Protein AF-A0AAV2R5Y4-F1 (afdb_monomer)

Mean predicted aligned error: 10.1 Å

Organism: Meganyctiphanes norvegica (NCBI:txid48144)

pLDDT: mean 81.61, std 8.8, range [59.5, 92.69]

Secondary structure (DSSP, 8-state):
-HHHHHHHSTTEEEETTEEEE-TTEEEETTTEEEEP--TTSEESSHHHHHHHSTTEEEEEEETTTEEEEEE-TTS-EETTEE---S--TT---S-HHHHHHHSTT----

Radius of gyration: 18.8 Å; Cα contacts (8 Å, |Δi|>4): 218; chains: 1; bounding box: 37×26×56 Å

Solvent-accessible surface area (backbone atoms only — not comparable to full-atom values): 6108 Å² total; per-residue (Å²): 110,42,66,65,30,30,74,70,21,54,64,26,30,58,55,97,88,37,74,38,46,34,96,68,29,35,75,44,78,98,62,40,41,41,61,44,21,48,63,74,32,72,25,68,45,45,58,20,13,39,66,58,19,58,71,30,34,40,50,57,81,38,83,89,64,37,20,31,16,39,47,46,93,86,33,44,76,50,93,72,43,43,39,73,60,90,44,53,97,90,52,93,68,92,46,34,71,59,32,30,70,62,36,83,86,38,69,60,129

Structure (mmCIF, N/CA/C/O backbone):
data_AF-A0AAV2R5Y4-F1
#
_entry.id   AF-A0AAV2R5Y4-F1
#
loop_
_atom_site.group_PDB
_atom_site.id
_atom_site.type_symbol
_atom_site.label_atom_id
_atom_site.label_alt_id
_atom_site.label_comp_id
_atom_site.label_asym_id
_atom_site.label_entity_id
_atom_site.label_seq_id
_atom_site.pdbx_PDB_ins_code
_atom_site.Cartn_x
_atom_site.Cartn_y
_atom_site.Cartn_z
_atom_site.occupancy
_atom_site.B_iso_or_equiv
_atom_site.auth_seq_id
_atom_site.auth_comp_id
_atom_site.auth_asym_id
_atom_site.auth_atom_id
_atom_site.pdbx_PDB_model_num
ATOM 1 N N . PHE A 1 1 ? 22.558 -3.027 -19.471 1.00 63.28 1 PHE A N 1
ATOM 2 C CA . PHE A 1 1 ? 21.547 -4.058 -19.142 1.00 63.28 1 PHE A CA 1
ATOM 3 C C . PHE A 1 1 ? 20.229 -3.468 -18.635 1.00 63.28 1 PHE A C 1
ATOM 5 O O . PHE A 1 1 ? 19.218 -3.711 -19.276 1.00 63.28 1 PHE A O 1
ATOM 12 N N . ASN A 1 2 ? 20.206 -2.631 -17.585 1.00 71.44 2 ASN A N 1
ATOM 13 C CA . ASN A 1 2 ? 18.954 -2.020 -17.084 1.00 71.44 2 ASN A CA 1
ATOM 14 C C . ASN A 1 2 ? 18.182 -1.182 -18.124 1.00 71.44 2 ASN A C 1
ATOM 16 O O . ASN A 1 2 ? 16.959 -1.263 -18.178 1.00 71.44 2 ASN A O 1
ATOM 20 N N . ALA A 1 3 ? 18.885 -0.446 -18.993 1.00 74.88 3 ALA A N 1
ATOM 21 C CA . ALA A 1 3 ? 18.261 0.362 -20.046 1.00 74.88 3 ALA A CA 1
ATOM 22 C C . ALA A 1 3 ? 17.406 -0.461 -21.034 1.00 74.88 3 ALA A C 1
ATOM 24 O O . ALA A 1 3 ? 16.366 0.013 -21.471 1.00 74.88 3 ALA A O 1
ATOM 25 N N . GLN A 1 4 ? 17.790 -1.708 -21.339 1.00 78.38 4 GLN A N 1
ATOM 26 C CA . GLN A 1 4 ? 17.033 -2.573 -22.259 1.00 78.38 4 GLN A CA 1
ATOM 27 C C . GLN A 1 4 ? 15.691 -3.015 -21.659 1.00 78.38 4 GLN A C 1
ATOM 29 O O . GLN A 1 4 ? 14.683 -3.054 -22.359 1.00 78.38 4 GLN A O 1
ATOM 34 N N . CYS A 1 5 ? 15.660 -3.300 -20.353 1.00 79.94 5 CYS A N 1
ATOM 35 C CA . CYS A 1 5 ? 14.416 -3.610 -19.651 1.00 79.94 5 CYS A CA 1
ATOM 36 C C . CYS A 1 5 ? 13.495 -2.383 -19.620 1.00 79.94 5 CYS A C 1
ATOM 38 O O . CYS A 1 5 ? 12.320 -2.480 -19.978 1.00 79.94 5 CYS A O 1
ATOM 40 N N . ASN A 1 6 ? 14.052 -1.217 -19.274 1.00 81.69 6 ASN A N 1
ATOM 41 C CA . ASN A 1 6 ? 13.287 0.019 -19.137 1.00 81.69 6 ASN A CA 1
ATOM 42 C C . ASN A 1 6 ? 12.667 0.492 -20.468 1.00 81.69 6 ASN A C 1
ATOM 44 O O . ASN A 1 6 ? 11.538 0.969 -20.469 1.00 81.69 6 ASN A O 1
ATOM 48 N N . MET A 1 7 ? 13.340 0.263 -21.607 1.00 78.25 7 MET A N 1
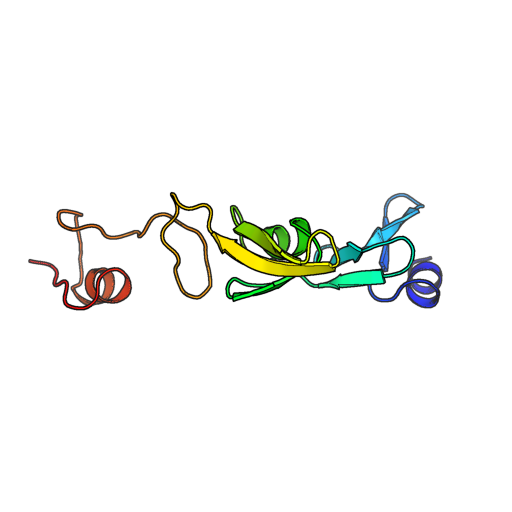ATOM 49 C CA . MET A 1 7 ? 12.788 0.552 -22.942 1.00 78.25 7 MET A CA 1
ATOM 50 C C . MET A 1 7 ? 11.507 -0.231 -23.259 1.00 78.25 7 MET A C 1
ATOM 52 O O . MET A 1 7 ? 10.655 0.267 -23.990 1.00 78.25 7 MET A O 1
ATOM 56 N N . ARG A 1 8 ? 11.368 -1.467 -22.756 1.00 78.25 8 ARG A N 1
ATOM 57 C CA . ARG A 1 8 ? 10.206 -2.324 -23.050 1.00 78.25 8 ARG A CA 1
ATOM 58 C C . ARG A 1 8 ? 9.116 -2.224 -21.989 1.00 78.25 8 ARG A C 1
ATOM 60 O O . ARG A 1 8 ? 7.940 -2.334 -22.320 1.00 78.25 8 ARG A O 1
ATOM 67 N N . VAL A 1 9 ? 9.510 -2.045 -20.730 1.00 80.62 9 VAL A N 1
ATOM 68 C CA . VAL A 1 9 ? 8.610 -1.855 -19.592 1.00 80.62 9 VAL A CA 1
ATOM 69 C C . VAL A 1 9 ? 9.206 -0.779 -18.694 1.00 80.62 9 VAL A C 1
ATOM 71 O O . VAL A 1 9 ? 10.226 -1.009 -18.039 1.00 80.62 9 VAL A O 1
ATOM 74 N N . ALA A 1 10 ? 8.563 0.385 -18.635 1.00 82.25 10 ALA A N 1
ATOM 75 C CA . ALA A 1 10 ? 8.975 1.461 -17.742 1.00 82.25 10 ALA A CA 1
ATOM 76 C C . ALA A 1 10 ? 9.008 0.973 -16.282 1.00 82.25 10 ALA A C 1
ATOM 78 O O . ALA A 1 10 ? 8.209 0.126 -15.878 1.00 82.25 10 ALA A O 1
ATOM 79 N N . ASN A 1 11 ? 9.933 1.510 -15.485 1.00 83.94 11 ASN A N 1
ATOM 80 C CA . ASN A 1 11 ? 10.138 1.132 -14.077 1.00 83.94 11 ASN A CA 1
ATOM 81 C C . ASN A 1 11 ? 10.560 -0.335 -13.851 1.00 83.94 11 ASN A C 1
ATOM 83 O O . ASN A 1 11 ? 10.406 -0.881 -12.753 1.00 83.94 11 ASN A O 1
ATOM 87 N N . SER A 1 12 ? 11.124 -0.973 -14.881 1.00 84.94 12 SER A N 1
ATOM 88 C CA . SER A 1 12 ? 11.775 -2.277 -14.767 1.00 84.94 12 SER A CA 1
ATOM 89 C C . SER A 1 12 ? 13.301 -2.157 -14.702 1.00 84.94 12 SER A C 1
ATOM 91 O O . SER A 1 12 ? 13.906 -1.204 -15.201 1.00 84.94 12 S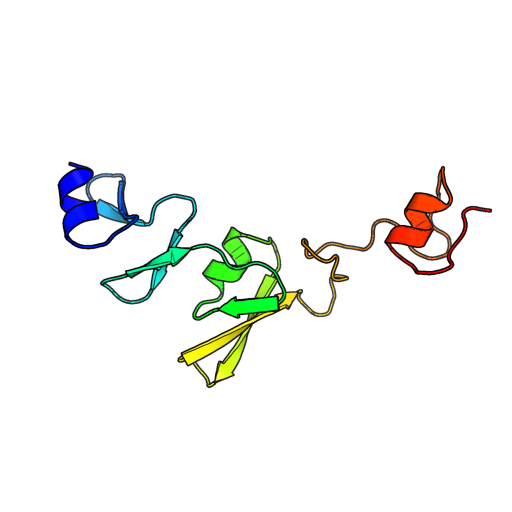ER A O 1
ATOM 93 N N . ALA A 1 13 ? 13.922 -3.141 -14.060 1.00 86.31 13 ALA A N 1
ATOM 94 C CA . ALA A 1 13 ? 15.357 -3.284 -13.875 1.00 86.31 13 ALA A CA 1
ATOM 95 C C . ALA A 1 13 ? 15.782 -4.731 -14.162 1.00 86.31 13 ALA A C 1
ATOM 97 O O . ALA A 1 13 ? 14.988 -5.668 -14.052 1.00 86.31 13 ALA A O 1
ATOM 98 N N . CYS A 1 14 ? 17.047 -4.922 -14.531 1.00 85.94 14 CYS A N 1
ATOM 99 C CA . CYS A 1 14 ? 17.632 -6.245 -14.686 1.00 85.94 14 CYS A CA 1
ATOM 100 C C . CYS A 1 14 ? 18.045 -6.762 -13.305 1.00 85.94 14 CYS A C 1
ATOM 102 O O . CYS A 1 14 ? 18.979 -6.250 -12.690 1.00 85.94 14 CYS A O 1
ATOM 104 N N . ILE A 1 15 ? 17.331 -7.771 -12.816 1.00 84.69 15 ILE A N 1
ATOM 105 C CA . ILE A 1 15 ? 17.564 -8.410 -11.523 1.00 84.69 15 ILE A CA 1
ATOM 106 C C . ILE A 1 15 ? 17.867 -9.881 -11.807 1.00 84.69 15 ILE A C 1
ATOM 108 O O . ILE A 1 15 ? 17.026 -10.593 -12.351 1.00 84.69 15 ILE A O 1
ATOM 112 N N . GLN A 1 16 ? 19.076 -10.334 -11.455 1.00 83.38 16 GLN A N 1
ATOM 113 C CA . GLN A 1 16 ? 19.535 -11.718 -11.676 1.00 83.38 16 GLN A CA 1
ATOM 114 C C . GLN A 1 16 ? 19.471 -12.168 -13.151 1.00 83.38 16 GLN A C 1
ATOM 116 O O . GLN A 1 16 ? 19.163 -13.318 -13.442 1.00 83.38 16 GLN A O 1
ATOM 121 N N . GLY A 1 17 ? 19.723 -11.253 -14.093 1.00 84.25 17 GLY A N 1
ATOM 122 C CA . GLY A 1 17 ? 19.681 -11.549 -15.532 1.00 84.25 17 GLY A CA 1
ATOM 123 C C . GLY A 1 17 ? 18.282 -11.527 -16.157 1.00 84.25 17 GLY A C 1
ATOM 124 O O . GLY A 1 17 ? 18.163 -11.713 -17.364 1.00 84.25 17 GLY A O 1
ATOM 125 N N . TYR A 1 18 ? 17.232 -11.246 -15.377 1.00 84.25 18 TYR A N 1
ATOM 126 C CA . TYR A 1 18 ? 15.855 -11.135 -15.862 1.00 84.25 18 TYR A CA 1
ATOM 127 C C . TYR A 1 18 ? 15.302 -9.724 -15.648 1.00 84.25 18 TYR A C 1
ATOM 129 O O . TYR A 1 18 ? 15.541 -9.097 -14.615 1.00 84.25 18 TYR A O 1
ATOM 137 N N . CYS A 1 19 ? 14.507 -9.228 -16.598 1.00 84.62 19 CYS A N 1
ATOM 138 C CA . CYS A 1 19 ? 13.783 -7.972 -16.413 1.00 84.62 19 CYS A CA 1
ATOM 139 C C . CYS A 1 19 ? 12.654 -8.164 -15.391 1.00 84.62 19 CYS A C 1
ATOM 141 O O . CYS A 1 19 ? 11.751 -8.979 -15.589 1.00 84.62 19 CYS A O 1
ATOM 143 N N . ARG A 1 20 ? 12.701 -7.403 -14.298 1.00 87.00 20 ARG A N 1
ATOM 144 C CA . ARG A 1 20 ? 11.704 -7.395 -13.219 1.00 87.00 20 ARG A CA 1
ATOM 145 C C . ARG A 1 20 ? 11.340 -5.956 -12.865 1.00 87.00 20 ARG A C 1
ATOM 147 O O . ARG A 1 20 ? 12.099 -5.039 -13.156 1.00 87.00 20 ARG A O 1
ATOM 154 N N . CYS A 1 21 ? 10.181 -5.742 -12.249 1.00 87.31 21 CYS A N 1
ATOM 155 C CA . CYS A 1 21 ? 9.836 -4.419 -11.730 1.00 87.31 21 CYS A CA 1
ATOM 156 C C . CYS A 1 21 ? 10.791 -4.020 -10.594 1.00 87.31 21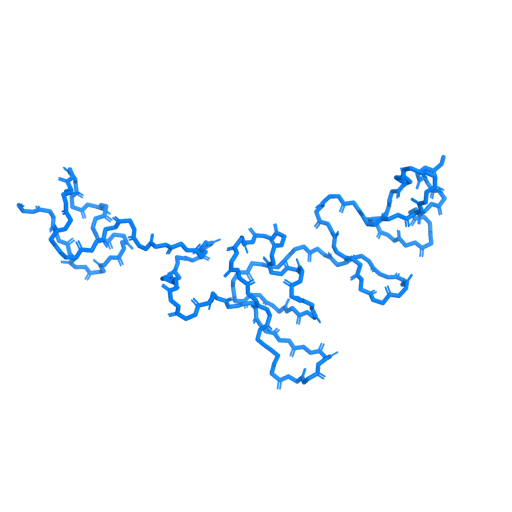 CYS A C 1
ATOM 158 O O . CYS A 1 21 ? 11.268 -4.885 -9.856 1.00 87.31 21 CYS A O 1
ATOM 160 N N . GLY A 1 22 ? 11.101 -2.725 -10.490 1.00 84.06 22 GLY A N 1
ATOM 161 C CA . GLY A 1 22 ? 11.926 -2.192 -9.403 1.00 84.06 22 GLY A CA 1
ATOM 162 C C . GLY A 1 22 ? 11.276 -2.376 -8.026 1.00 84.06 22 GLY A C 1
ATOM 163 O O . GLY A 1 22 ? 10.092 -2.680 -7.933 1.00 84.06 22 GLY A O 1
ATOM 164 N N . ALA A 1 23 ? 12.038 -2.153 -6.951 1.00 79.31 23 ALA A N 1
ATOM 165 C CA . ALA A 1 23 ? 11.606 -2.433 -5.574 1.00 79.31 23 ALA A CA 1
ATOM 166 C C . ALA A 1 23 ? 10.280 -1.756 -5.161 1.00 79.31 23 ALA A C 1
ATOM 168 O O . ALA A 1 23 ? 9.543 -2.312 -4.354 1.00 79.31 23 ALA A O 1
ATOM 169 N N . SER A 1 24 ? 9.950 -0.598 -5.744 1.00 83.69 24 SER A N 1
ATOM 170 C CA . SER A 1 24 ? 8.716 0.155 -5.456 1.00 83.69 24 SER A CA 1
ATOM 171 C C . SER A 1 24 ? 7.562 -0.128 -6.426 1.00 83.69 24 SER A C 1
ATOM 173 O O . SER A 1 24 ? 6.540 0.558 -6.387 1.00 83.69 24 SER A O 1
ATOM 175 N N . PHE A 1 25 ? 7.719 -1.103 -7.325 1.00 88.00 25 PHE A N 1
ATOM 176 C CA . PHE A 1 25 ? 6.756 -1.394 -8.379 1.00 88.00 25 PHE A CA 1
ATOM 177 C C . PHE A 1 25 ? 6.378 -2.871 -8.401 1.00 88.00 25 PHE A C 1
ATOM 179 O O . PHE A 1 25 ? 7.216 -3.761 -8.276 1.00 88.00 25 PHE A O 1
ATOM 186 N N . THR A 1 26 ? 5.102 -3.145 -8.648 1.00 86.94 26 THR A N 1
ATOM 187 C CA . THR A 1 26 ? 4.594 -4.502 -8.839 1.00 86.94 26 THR A CA 1
ATOM 188 C C . THR A 1 26 ? 4.297 -4.764 -10.312 1.00 86.94 26 THR A C 1
ATOM 190 O O . THR A 1 26 ? 3.781 -3.882 -11.006 1.00 86.94 26 THR A O 1
ATOM 193 N N . PRO A 1 27 ? 4.590 -5.968 -10.831 1.00 85.50 27 PRO A N 1
ATOM 194 C CA . PRO A 1 27 ? 4.196 -6.322 -12.184 1.00 85.50 27 PRO A CA 1
ATOM 195 C C . PRO A 1 27 ? 2.676 -6.249 -12.325 1.00 85.50 27 PRO A C 1
ATOM 197 O O . PRO A 1 27 ? 1.930 -6.740 -11.477 1.00 85.50 27 PRO A O 1
ATOM 200 N N . TYR A 1 28 ? 2.204 -5.697 -13.433 1.00 83.69 28 TYR A N 1
ATOM 201 C CA . TYR A 1 28 ? 0.812 -5.720 -13.852 1.00 83.69 28 TYR A CA 1
ATOM 202 C C . TYR A 1 28 ? 0.737 -6.108 -15.319 1.00 83.69 28 TYR A C 1
ATOM 204 O O . TYR A 1 28 ? 1.190 -5.386 -16.211 1.00 83.69 28 TYR A O 1
ATOM 212 N N . ARG A 1 29 ? 0.148 -7.282 -15.569 1.00 80.12 29 ARG A N 1
ATOM 213 C CA . ARG A 1 29 ? 0.241 -7.957 -16.872 1.00 80.12 29 ARG A CA 1
ATOM 214 C C . ARG A 1 29 ? 1.724 -8.101 -17.286 1.00 80.12 29 ARG A C 1
ATOM 216 O O . ARG A 1 29 ? 2.615 -7.996 -16.450 1.00 80.12 29 ARG A O 1
ATOM 223 N N . ARG A 1 30 ? 2.005 -8.429 -18.550 1.00 73.81 30 ARG A N 1
ATOM 224 C CA . ARG A 1 30 ? 3.386 -8.662 -19.028 1.00 73.81 30 ARG A CA 1
ATOM 225 C C . ARG A 1 30 ? 4.152 -7.384 -19.388 1.00 73.81 30 ARG A C 1
ATOM 227 O O . ARG A 1 30 ? 5.348 -7.463 -19.640 1.00 73.81 30 ARG A O 1
ATOM 234 N N . ASN A 1 31 ? 3.475 -6.235 -19.417 1.00 80.00 31 ASN A N 1
ATOM 235 C CA . ASN A 1 31 ? 3.995 -5.039 -20.083 1.00 80.00 31 ASN A CA 1
ATOM 236 C C . ASN A 1 31 ? 4.011 -3.789 -19.191 1.00 80.00 31 ASN A C 1
ATOM 238 O O . ASN A 1 31 ? 4.416 -2.740 -19.672 1.00 80.00 31 ASN A O 1
ATOM 242 N N . ASN A 1 32 ? 3.560 -3.865 -17.933 1.00 84.69 32 ASN A N 1
ATOM 243 C CA . ASN A 1 32 ? 3.505 -2.701 -17.051 1.00 84.69 32 ASN A CA 1
ATOM 244 C C . ASN A 1 32 ? 4.009 -3.020 -15.643 1.00 84.69 32 ASN A C 1
ATOM 246 O O . ASN A 1 32 ? 3.747 -4.093 -15.102 1.00 84.69 32 ASN A O 1
ATOM 250 N N . CYS A 1 33 ? 4.678 -2.045 -15.038 1.00 88.94 33 CYS A N 1
ATOM 251 C CA . CYS A 1 33 ? 5.041 -2.032 -13.628 1.00 88.94 33 CYS A CA 1
ATOM 252 C C . CYS A 1 33 ? 4.241 -0.913 -12.955 1.00 88.94 33 CYS A C 1
ATOM 254 O O . CYS A 1 33 ? 4.428 0.260 -13.275 1.00 88.94 33 CYS A O 1
ATOM 256 N N . LEU A 1 34 ? 3.315 -1.275 -12.068 1.00 89.62 34 LEU A N 1
ATOM 257 C CA . LEU A 1 34 ? 2.481 -0.312 -11.349 1.00 89.62 34 LEU A CA 1
ATOM 258 C C . LEU A 1 34 ? 3.149 0.092 -10.035 1.00 89.62 34 LEU A C 1
ATOM 260 O O . LEU A 1 34 ? 3.726 -0.777 -9.375 1.00 89.62 34 LEU A O 1
ATOM 264 N N . PRO A 1 35 ? 3.061 1.369 -9.633 1.00 90.31 35 PRO A N 1
ATOM 265 C CA . PRO A 1 35 ? 3.536 1.796 -8.326 1.00 90.31 35 PRO A CA 1
ATOM 266 C C . PRO A 1 35 ? 2.692 1.174 -7.205 1.00 90.31 35 PRO A C 1
ATOM 268 O O . PRO A 1 35 ? 1.559 0.716 -7.425 1.00 90.31 35 PRO A O 1
ATOM 271 N N . GLY A 1 36 ? 3.256 1.169 -5.997 1.00 89.81 36 GLY A N 1
ATOM 272 C CA . GLY A 1 36 ? 2.489 0.926 -4.779 1.00 89.81 36 GLY A CA 1
ATOM 273 C C . GLY A 1 36 ? 1.317 1.907 -4.651 1.00 89.81 36 GLY A C 1
ATOM 274 O O . GLY A 1 36 ? 1.391 3.029 -5.145 1.00 89.81 36 GLY A O 1
ATOM 275 N N . ALA A 1 37 ? 0.236 1.461 -4.019 1.00 89.75 37 ALA A N 1
ATOM 276 C CA . ALA A 1 37 ? -0.971 2.247 -3.784 1.00 89.75 37 ALA A CA 1
ATOM 277 C C . ALA A 1 37 ? -1.260 2.288 -2.281 1.00 89.75 37 ALA A C 1
ATOM 279 O O . ALA A 1 37 ? -1.268 1.251 -1.617 1.00 89.75 37 ALA A O 1
ATOM 280 N N . SER A 1 38 ? -1.468 3.483 -1.745 1.00 88.44 38 SER A N 1
ATOM 281 C CA . SER A 1 38 ? -1.806 3.711 -0.339 1.00 88.44 38 SER A CA 1
ATOM 282 C C . SER A 1 38 ? -3.271 3.376 -0.056 1.00 88.44 38 SER A C 1
ATOM 284 O O . SER A 1 38 ? -4.071 3.134 -0.962 1.00 88.44 38 SER A O 1
ATOM 286 N N . ILE A 1 39 ? -3.655 3.343 1.219 1.00 87.44 39 ILE A N 1
ATOM 287 C CA . ILE A 1 39 ? -5.048 3.102 1.608 1.00 87.44 39 ILE A CA 1
ATOM 288 C C . ILE A 1 39 ? -5.963 4.177 1.010 1.00 87.44 39 ILE A C 1
ATOM 290 O O . ILE A 1 39 ? -5.631 5.355 1.008 1.00 87.44 39 ILE A O 1
ATOM 294 N N . GLY A 1 40 ? -7.105 3.762 0.457 1.00 86.62 40 GLY A N 1
ATOM 295 C CA . GLY A 1 40 ? -8.021 4.659 -0.257 1.00 86.62 40 GLY A CA 1
ATOM 296 C C . GLY A 1 40 ? -7.661 4.909 -1.727 1.00 86.62 40 GLY A C 1
ATOM 297 O O . GLY A 1 40 ? -8.531 5.324 -2.494 1.00 86.62 40 GLY A O 1
ATOM 298 N N . GLU A 1 41 ? -6.443 4.580 -2.168 1.00 89.38 41 GLU A N 1
ATOM 299 C CA . GLU A 1 41 ? -6.050 4.714 -3.572 1.00 89.38 41 GLU A CA 1
ATOM 300 C C . GLU A 1 41 ? -6.563 3.553 -4.441 1.00 89.38 41 GLU A C 1
ATOM 302 O O . GLU A 1 41 ? -6.779 2.429 -3.958 1.00 89.38 41 GLU A O 1
ATOM 307 N N . PRO A 1 42 ? -6.785 3.801 -5.748 1.00 91.50 42 PRO A N 1
ATOM 308 C CA . PRO A 1 42 ? -7.192 2.763 -6.676 1.00 91.50 42 PRO A CA 1
ATOM 309 C C . PRO A 1 42 ? -6.079 1.730 -6.876 1.00 91.50 42 PRO A C 1
ATOM 311 O O . PRO A 1 42 ? -4.912 2.053 -7.084 1.00 91.50 42 PRO A O 1
ATOM 314 N N . CYS A 1 43 ? -6.471 0.462 -6.894 1.00 91.94 43 CYS A N 1
ATOM 315 C CA . CYS A 1 43 ? -5.572 -0.664 -7.103 1.00 91.94 43 CYS A CA 1
ATOM 316 C C . CYS A 1 43 ? -6.123 -1.623 -8.158 1.00 91.94 43 CYS A C 1
ATOM 318 O O . CYS A 1 43 ? -7.330 -1.762 -8.355 1.00 91.94 43 CYS A O 1
ATOM 320 N N . HIS A 1 44 ? -5.218 -2.325 -8.827 1.00 91.44 44 HIS A N 1
ATOM 321 C CA . HIS A 1 44 ? -5.523 -3.388 -9.782 1.00 91.44 44 HIS A CA 1
ATOM 322 C C . HIS A 1 44 ? -5.045 -4.762 -9.291 1.00 91.44 44 HIS A C 1
ATOM 324 O O . HIS A 1 44 ? -5.470 -5.791 -9.817 1.00 91.44 44 HIS A O 1
ATOM 330 N N . ARG A 1 45 ? -4.152 -4.783 -8.296 1.00 88.38 45 ARG A N 1
ATOM 331 C CA . ARG A 1 45 ? -3.493 -5.962 -7.717 1.00 88.38 45 ARG A CA 1
ATOM 332 C C . ARG A 1 45 ? -3.349 -5.785 -6.208 1.00 88.38 45 ARG A C 1
ATOM 334 O O . ARG A 1 45 ? -3.215 -4.659 -5.734 1.00 88.38 45 ARG A O 1
ATOM 341 N N . GLN A 1 46 ? -3.339 -6.887 -5.459 1.00 90.19 46 GLN A N 1
ATOM 342 C CA . GLN A 1 46 ? -3.155 -6.845 -4.001 1.00 90.19 46 GLN A CA 1
ATOM 343 C C . GLN A 1 46 ? -1.753 -6.345 -3.629 1.00 90.19 46 GLN A C 1
ATOM 345 O O . GLN A 1 46 ? -1.564 -5.676 -2.620 1.00 90.19 46 GLN A O 1
ATOM 350 N N . GLU A 1 47 ? -0.780 -6.626 -4.485 1.00 90.31 47 GLU A N 1
ATOM 351 C CA . GLU A 1 47 ? 0.628 -6.286 -4.342 1.00 90.31 47 GLU A CA 1
ATOM 352 C C . GLU A 1 47 ? 0.856 -4.776 -4.355 1.00 90.31 47 GLU A C 1
ATOM 354 O O . GLU A 1 47 ? 1.759 -4.316 -3.671 1.00 90.31 47 GLU A O 1
ATOM 359 N N . GLN A 1 48 ? 0.032 -3.999 -5.073 1.00 91.50 48 GLN A N 1
ATOM 360 C CA . GLN A 1 48 ? 0.130 -2.535 -5.036 1.00 91.50 48 GLN A CA 1
ATOM 361 C C . GLN A 1 48 ? -0.105 -2.019 -3.618 1.00 91.50 48 GLN A C 1
ATOM 363 O O . GLN A 1 48 ? 0.691 -1.236 -3.114 1.00 91.50 48 GLN A O 1
ATOM 368 N N . CYS A 1 49 ? -1.152 -2.519 -2.959 1.00 90.62 49 CYS A N 1
ATOM 369 C CA . CYS A 1 49 ? -1.457 -2.139 -1.588 1.00 90.62 49 CYS A CA 1
ATOM 370 C C . CYS A 1 49 ? -0.353 -2.615 -0.634 1.00 90.62 49 CYS A C 1
ATOM 372 O O . CYS A 1 49 ? 0.151 -1.843 0.175 1.00 90.62 49 CYS A O 1
ATOM 374 N N . ARG A 1 50 ? 0.096 -3.871 -0.776 1.00 89.19 50 ARG A N 1
ATOM 375 C CA . ARG A 1 50 ? 1.125 -4.466 0.098 1.00 89.19 50 ARG A CA 1
ATOM 376 C C . ARG A 1 50 ? 2.495 -3.790 -0.012 1.00 89.19 50 ARG A C 1
ATOM 378 O O . ARG A 1 50 ? 3.243 -3.837 0.958 1.00 89.19 50 ARG A O 1
ATOM 385 N N . LEU A 1 51 ? 2.818 -3.192 -1.163 1.00 88.00 51 LEU A N 1
ATOM 386 C CA . LEU A 1 51 ? 4.051 -2.424 -1.361 1.00 88.00 51 LEU A CA 1
ATOM 387 C C . LEU A 1 51 ? 4.072 -1.144 -0.521 1.00 88.00 51 LEU A C 1
ATOM 389 O O . LEU A 1 51 ? 5.104 -0.829 0.063 1.00 88.00 51 LEU A O 1
ATOM 393 N N . SER A 1 52 ? 2.951 -0.421 -0.456 1.00 86.12 52 SER A N 1
ATOM 394 C CA . SER A 1 52 ? 2.862 0.830 0.308 1.00 86.12 52 SER A CA 1
ATOM 395 C C . SER A 1 52 ? 2.541 0.586 1.779 1.00 86.12 52 SER A C 1
ATOM 397 O O . SER A 1 52 ? 3.124 1.204 2.667 1.00 86.12 52 SER A O 1
ATOM 399 N N . THR A 1 53 ? 1.617 -0.333 2.048 1.00 83.31 53 THR A N 1
ATOM 400 C CA . THR A 1 53 ? 1.102 -0.589 3.388 1.00 83.31 53 THR A CA 1
ATOM 401 C C . THR A 1 53 ? 1.078 -2.094 3.662 1.00 83.31 53 THR A C 1
ATOM 403 O O . THR A 1 53 ? 0.250 -2.817 3.094 1.00 83.31 53 THR A O 1
ATOM 406 N N . PRO A 1 54 ? 1.938 -2.599 4.564 1.00 82.38 54 PRO A N 1
ATOM 407 C CA . PRO A 1 54 ? 1.865 -3.979 5.031 1.00 82.38 54 PRO A CA 1
ATOM 408 C C . PRO A 1 54 ? 0.466 -4.297 5.576 1.00 82.38 54 PRO A C 1
ATOM 410 O O . PRO A 1 54 ? -0.179 -3.443 6.175 1.00 82.38 54 PRO A O 1
ATOM 413 N N . HIS A 1 55 ? -0.014 -5.525 5.371 1.00 83.00 55 HIS A N 1
ATOM 414 C CA . HIS A 1 55 ? -1.350 -5.969 5.813 1.00 83.00 55 HIS A CA 1
ATOM 415 C C . HIS A 1 55 ? -2.549 -5.213 5.206 1.00 83.00 55 HIS A C 1
ATOM 417 O O . HIS A 1 55 ? -3.661 -5.259 5.739 1.00 83.00 55 HIS A O 1
ATOM 423 N N . SER A 1 56 ? -2.350 -4.567 4.062 1.00 88.69 56 SER A N 1
ATOM 424 C CA . SER A 1 56 ? -3.434 -4.068 3.221 1.00 88.69 56 SER A CA 1
ATOM 425 C C . SER A 1 56 ? -3.755 -5.043 2.084 1.00 88.69 56 SER A C 1
ATOM 427 O O . SER A 1 56 ? -2.931 -5.877 1.691 1.00 88.69 56 SER A O 1
ATOM 429 N N . TYR A 1 57 ? -4.966 -4.942 1.543 1.00 90.44 57 TYR A N 1
ATOM 430 C CA . TYR A 1 57 ? -5.410 -5.710 0.388 1.00 90.44 57 TYR A CA 1
ATOM 431 C C . TYR A 1 57 ? -6.202 -4.832 -0.579 1.00 90.44 57 TYR A C 1
ATOM 433 O O . TYR A 1 57 ? -6.799 -3.822 -0.208 1.00 90.44 57 TYR A O 1
ATOM 441 N N . CYS A 1 58 ? -6.226 -5.239 -1.846 1.00 91.12 58 CYS A N 1
ATOM 442 C CA . CYS A 1 58 ? -7.039 -4.573 -2.853 1.00 91.12 58 CYS A CA 1
ATOM 443 C C . CYS A 1 58 ? -8.475 -5.101 -2.784 1.00 91.12 58 CYS A C 1
ATOM 445 O O . CYS A 1 58 ? -8.726 -6.262 -3.126 1.00 91.12 58 CYS A O 1
ATOM 447 N N . LYS A 1 59 ? -9.424 -4.263 -2.356 1.00 91.81 59 LYS A N 1
ATOM 448 C CA . LYS A 1 59 ? -10.853 -4.580 -2.394 1.00 91.81 59 LYS A CA 1
ATOM 449 C C . LYS A 1 59 ? -11.394 -4.282 -3.786 1.00 91.81 59 LYS A C 1
ATOM 451 O O . LYS A 1 59 ? -11.632 -3.129 -4.132 1.00 91.81 59 LYS A O 1
ATOM 456 N N . PHE A 1 60 ? -11.564 -5.322 -4.596 1.00 90.69 60 PHE A N 1
ATOM 457 C CA . PHE A 1 60 ? -12.059 -5.196 -5.965 1.00 90.69 60 PHE A CA 1
ATOM 458 C C . PHE A 1 60 ? -13.539 -4.811 -5.994 1.00 90.69 60 PHE A C 1
ATOM 460 O O . PHE A 1 60 ? -14.390 -5.610 -5.615 1.00 90.69 60 PHE A O 1
ATOM 467 N N . SER A 1 61 ? -13.838 -3.611 -6.492 1.00 88.06 61 SER A N 1
ATOM 468 C CA . SER A 1 61 ? -15.209 -3.191 -6.814 1.00 88.06 61 SER A CA 1
ATOM 469 C C . SER A 1 61 ? -15.662 -3.784 -8.148 1.00 88.06 61 SER A C 1
ATOM 471 O O . SER A 1 61 ? -16.824 -4.133 -8.310 1.00 88.06 61 SER A O 1
ATOM 473 N N . VAL A 1 62 ? -14.727 -3.939 -9.093 1.00 85.50 62 VAL A N 1
ATOM 474 C CA . VAL A 1 62 ? -14.928 -4.680 -10.342 1.00 85.50 62 VAL A CA 1
ATOM 475 C C . VAL A 1 62 ? -13.874 -5.791 -10.405 1.00 85.50 62 VAL A C 1
ATOM 477 O O . VAL A 1 62 ? -12.674 -5.480 -10.449 1.00 85.50 62 VAL A O 1
ATOM 480 N N . PRO A 1 63 ? -14.273 -7.080 -10.403 1.00 79.25 63 PRO A N 1
ATOM 481 C CA . PRO A 1 63 ? -13.342 -8.202 -10.347 1.00 79.25 63 PRO A CA 1
ATOM 482 C C . PRO A 1 63 ? -12.252 -8.110 -11.417 1.00 79.25 63 PRO A C 1
ATOM 484 O O . PRO A 1 63 ? -12.543 -8.027 -12.606 1.00 79.25 63 PRO A O 1
ATOM 487 N N . ARG A 1 64 ? -10.980 -8.141 -10.992 1.00 69.38 64 ARG A N 1
ATOM 488 C CA . ARG A 1 64 ? -9.781 -8.114 -11.861 1.00 69.38 64 ARG A CA 1
ATOM 489 C C . ARG A 1 64 ? -9.615 -6.860 -12.733 1.00 69.38 64 ARG A C 1
ATOM 491 O O . ARG A 1 64 ? -8.711 -6.828 -13.569 1.00 69.38 64 ARG A O 1
ATOM 498 N N . VAL A 1 65 ? -10.442 -5.836 -12.531 1.00 83.25 65 VAL A N 1
ATOM 499 C CA . VAL A 1 65 ? -10.358 -4.570 -13.268 1.00 83.25 65 VAL A CA 1
ATOM 500 C C . VAL A 1 65 ? -9.881 -3.466 -12.350 1.00 83.25 65 VAL A C 1
ATOM 502 O O . VAL A 1 65 ? -8.856 -2.862 -12.639 1.00 83.25 65 VAL A O 1
ATOM 505 N N . ARG A 1 66 ? -10.584 -3.208 -11.245 1.00 88.94 66 ARG A N 1
ATOM 506 C CA . ARG A 1 66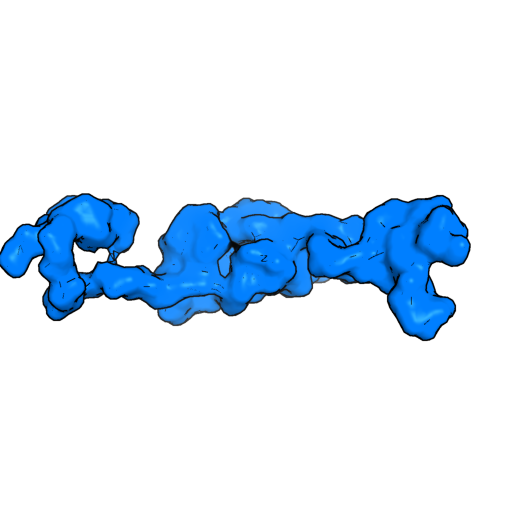 ? -10.261 -2.103 -10.339 1.00 88.94 66 ARG A CA 1
ATOM 507 C C . ARG A 1 66 ? -10.827 -2.362 -8.950 1.00 88.94 66 ARG A C 1
ATOM 509 O O . ARG A 1 66 ? -11.936 -2.872 -8.792 1.00 88.94 66 ARG A O 1
ATOM 516 N N . GLY A 1 67 ? -10.064 -1.962 -7.953 1.00 92.69 67 GLY A N 1
ATOM 517 C CA . GLY A 1 67 ? -10.453 -1.924 -6.560 1.00 92.69 67 GLY A CA 1
ATOM 518 C C . GLY A 1 67 ? -9.893 -0.700 -5.861 1.00 92.69 67 GLY A C 1
ATOM 519 O O . GLY A 1 67 ? -9.337 0.194 -6.501 1.00 92.69 67 GLY A O 1
ATOM 520 N N . THR A 1 68 ? -10.026 -0.702 -4.544 1.00 91.88 68 THR A N 1
ATOM 521 C CA . THR A 1 68 ? -9.456 0.306 -3.651 1.00 91.88 68 THR A CA 1
ATOM 522 C C . THR A 1 68 ? -8.687 -0.399 -2.543 1.00 91.88 68 THR A C 1
ATOM 524 O O . THR A 1 68 ? -9.148 -1.423 -2.029 1.00 91.88 68 THR A O 1
ATOM 527 N N . CYS A 1 69 ? -7.512 0.114 -2.184 1.00 90.81 69 CYS A N 1
ATOM 528 C CA . CYS A 1 69 ? -6.734 -0.462 -1.094 1.00 90.81 69 CYS A CA 1
ATOM 529 C C . CYS A 1 69 ? -7.447 -0.252 0.244 1.00 90.81 69 CYS A C 1
ATOM 531 O O . CYS A 1 69 ? -7.829 0.868 0.585 1.00 90.81 69 CYS A O 1
ATOM 533 N N . GLN A 1 70 ? -7.625 -1.338 0.995 1.00 88.06 70 GLN A N 1
ATOM 534 C CA . GLN A 1 70 ? -8.229 -1.343 2.325 1.00 88.06 70 GLN A CA 1
ATOM 535 C C . GLN A 1 70 ? -7.393 -2.182 3.290 1.00 88.06 70 GLN A C 1
ATOM 537 O O . GLN A 1 70 ? -6.700 -3.120 2.891 1.00 88.06 70 GLN A O 1
ATOM 542 N N . CYS A 1 71 ? -7.471 -1.851 4.575 1.00 86.62 71 CYS A N 1
ATOM 543 C CA . CYS A 1 71 ? -6.887 -2.670 5.628 1.00 86.62 71 CYS A CA 1
ATOM 544 C C . CYS A 1 71 ? -7.728 -3.922 5.862 1.00 86.62 71 CYS A C 1
ATOM 546 O O . CYS A 1 71 ? -8.956 -3.887 5.735 1.00 86.62 71 CYS A O 1
ATOM 548 N N . HIS A 1 72 ? -7.080 -5.031 6.232 1.00 82.75 72 HIS A N 1
ATOM 549 C CA . HIS A 1 72 ? -7.810 -6.167 6.792 1.00 82.75 72 HIS A CA 1
ATOM 550 C C . HIS A 1 72 ? -8.685 -5.677 7.949 1.00 82.75 72 HIS A C 1
ATOM 552 O O . HIS A 1 72 ? -8.226 -4.900 8.778 1.00 82.75 72 HIS A O 1
ATOM 558 N N . THR A 1 73 ? -9.935 -6.136 8.009 1.00 66.44 73 THR A N 1
ATOM 559 C CA . THR A 1 73 ? -10.993 -5.654 8.922 1.00 66.44 73 THR A CA 1
ATOM 560 C C . THR A 1 73 ? -10.637 -5.704 10.413 1.00 66.44 73 THR A C 1
ATOM 562 O O . THR A 1 73 ? -11.336 -5.112 11.227 1.00 66.44 73 THR A O 1
ATOM 565 N N . GLN A 1 74 ? -9.551 -6.387 10.778 1.00 64.19 74 GLN A N 1
ATOM 566 C CA . GLN A 1 74 ? -9.035 -6.482 12.145 1.00 64.19 74 GLN A CA 1
ATOM 567 C C . GLN A 1 74 ? -7.969 -5.434 12.491 1.00 64.19 74 GLN A C 1
ATOM 569 O O . GLN A 1 74 ? -7.602 -5.300 13.658 1.00 64.19 74 GLN A O 1
ATOM 574 N N . LEU A 1 75 ? -7.464 -4.702 11.499 1.00 62.72 75 LEU A N 1
ATOM 575 C CA . LEU A 1 75 ? -6.486 -3.643 11.690 1.00 62.72 75 LEU A CA 1
ATOM 576 C C . LEU A 1 75 ? -7.194 -2.295 11.583 1.00 62.72 75 LEU A C 1
ATOM 578 O O . LEU A 1 75 ? -7.751 -1.978 10.529 1.00 62.72 75 LEU A O 1
ATOM 582 N N . PRO A 1 76 ? -7.184 -1.503 12.663 1.00 62.19 76 PRO A N 1
ATOM 583 C CA . PRO A 1 76 ? -7.534 -0.102 12.596 1.00 62.19 76 PRO A CA 1
ATOM 584 C C . PRO A 1 76 ? -6.788 0.601 11.459 1.00 62.19 76 PRO A C 1
ATOM 586 O O . PRO A 1 76 ? -5.606 0.362 11.206 1.00 62.19 76 PRO A O 1
ATOM 589 N N . GLN A 1 77 ? -7.524 1.436 10.743 1.00 62.25 77 GLN A N 1
ATOM 590 C CA . GLN A 1 77 ? -6.995 2.234 9.655 1.00 62.25 77 GLN A CA 1
ATOM 591 C C . GLN A 1 77 ? -6.531 3.568 10.243 1.00 62.25 77 GLN A C 1
ATOM 593 O O . GLN A 1 77 ? -7.354 4.316 10.768 1.00 62.25 77 GLN A O 1
ATOM 598 N N . ASP A 1 78 ? -5.228 3.826 10.189 1.00 61.84 78 ASP A N 1
ATOM 599 C CA . ASP A 1 78 ? -4.679 5.182 10.224 1.00 61.84 78 ASP A CA 1
ATOM 600 C C . ASP A 1 78 ? -4.537 5.649 8.763 1.00 61.84 78 ASP A C 1
ATOM 602 O O . ASP A 1 78 ? -4.362 4.809 7.872 1.00 61.84 78 ASP A O 1
ATOM 606 N N . ASP A 1 79 ? -4.614 6.955 8.495 1.00 59.50 79 ASP A N 1
ATOM 607 C CA . ASP A 1 79 ? -4.719 7.553 7.147 1.00 59.50 79 ASP A CA 1
ATOM 608 C C . ASP A 1 79 ? -3.606 7.106 6.177 1.00 59.50 79 ASP A C 1
ATOM 610 O O . A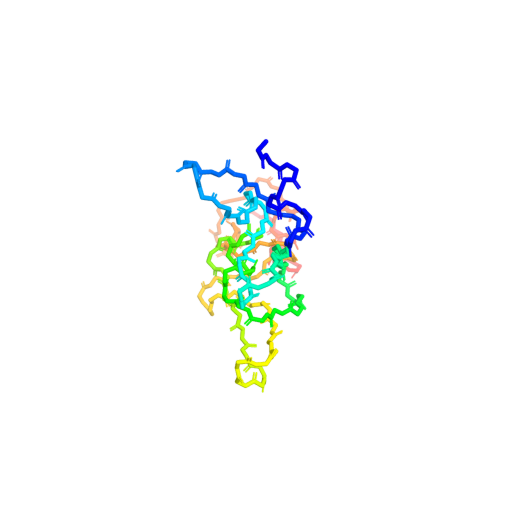SP A 1 79 ? -3.733 7.239 4.961 1.00 59.50 79 ASP A O 1
ATOM 614 N N . THR A 1 80 ? -2.518 6.519 6.688 1.00 63.91 80 THR A N 1
ATOM 615 C CA . THR A 1 80 ? -1.390 6.025 5.884 1.00 63.91 80 THR A CA 1
ATOM 616 C C . THR A 1 80 ? -0.934 4.595 6.196 1.00 63.91 80 THR A C 1
ATOM 618 O O . THR A 1 80 ? -0.096 4.057 5.464 1.00 63.91 80 THR A O 1
ATOM 621 N N . LYS A 1 81 ? -1.443 3.940 7.254 1.00 70.88 81 LYS A N 1
ATOM 622 C CA . LYS A 1 81 ? -0.950 2.621 7.694 1.00 70.88 81 LYS A CA 1
ATOM 623 C C . LYS A 1 81 ? -2.059 1.727 8.250 1.00 70.88 81 LYS A C 1
ATOM 625 O O . LYS A 1 81 ? -2.891 2.146 9.046 1.00 70.88 81 LYS A O 1
ATOM 630 N N . CYS A 1 82 ? -2.008 0.450 7.876 1.00 73.56 82 CYS A N 1
ATOM 631 C CA . CYS A 1 82 ? -2.795 -0.602 8.506 1.00 73.56 82 CYS A CA 1
ATOM 632 C C . CYS A 1 82 ? -2.020 -1.118 9.712 1.00 73.56 82 CYS A C 1
ATOM 634 O O . CYS A 1 82 ? -1.006 -1.801 9.559 1.00 73.56 82 CYS A O 1
ATOM 636 N N . GLY A 1 83 ? -2.480 -0.787 10.910 1.00 65.12 83 GLY A N 1
A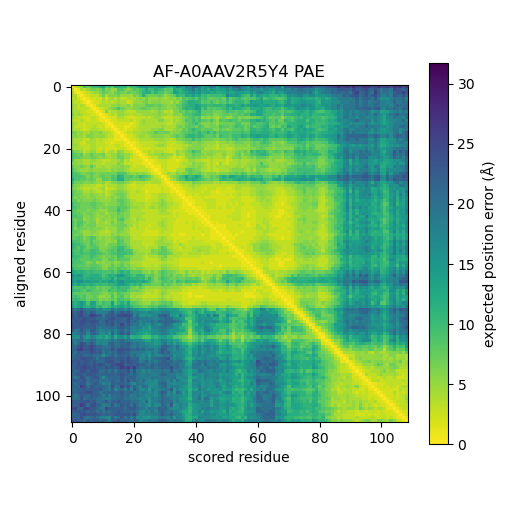TOM 637 C CA . GLY A 1 83 ? -1.828 -1.206 12.140 1.00 65.12 83 GLY A CA 1
ATOM 638 C C . GLY A 1 83 ? -2.810 -1.214 13.302 1.00 65.12 83 GLY A C 1
ATOM 639 O O . GLY A 1 83 ? -3.831 -0.534 13.253 1.00 65.12 83 GLY A O 1
ATOM 640 N N . PRO A 1 84 ? -2.551 -1.997 14.360 1.00 60.12 84 PRO A N 1
ATOM 641 C CA . PRO A 1 84 ? -3.292 -1.821 15.600 1.00 60.12 84 PRO A CA 1
ATOM 642 C C . PRO A 1 84 ? -3.174 -0.353 16.031 1.00 60.12 84 PRO A C 1
ATOM 644 O O . PRO A 1 84 ? -2.058 0.148 16.153 1.00 60.12 84 PRO A O 1
ATOM 647 N N . LYS A 1 85 ? -4.314 0.319 16.260 1.00 61.06 85 LYS A N 1
ATOM 648 C CA . LYS A 1 85 ? -4.364 1.596 16.990 1.00 61.06 85 LYS A CA 1
ATOM 649 C C . LYS A 1 85 ? -3.484 1.437 18.217 1.00 61.06 85 LYS A C 1
ATOM 651 O O . LYS A 1 85 ? -3.704 0.507 19.003 1.00 61.06 85 LYS A O 1
ATOM 656 N N . LYS A 1 86 ? -2.459 2.280 18.317 1.00 62.78 86 LYS A N 1
ATOM 657 C CA . LYS A 1 86 ? -1.457 2.193 19.377 1.00 62.78 86 LYS A CA 1
ATOM 658 C C . LYS A 1 86 ? -2.112 2.477 20.729 1.00 62.78 86 LYS A C 1
ATOM 660 O O . LYS A 1 86 ? -1.713 1.886 21.728 1.00 62.78 86 LYS A O 1
ATOM 665 N N . TYR A 1 87 ? -3.158 3.301 20.731 1.00 67.69 87 TYR A N 1
ATOM 666 C CA . TYR A 1 87 ? -3.930 3.659 21.908 1.00 67.69 87 TYR A CA 1
ATOM 667 C C . TYR A 1 87 ? -5.374 3.147 21.796 1.00 67.69 87 TYR A C 1
ATOM 669 O O . TYR A 1 87 ? -6.111 3.430 20.851 1.00 67.69 87 TYR A O 1
ATOM 677 N N . ARG A 1 88 ? -5.786 2.362 22.793 1.00 73.44 88 ARG A N 1
ATOM 678 C CA . ARG A 1 88 ? -7.178 1.971 23.073 1.00 73.44 88 ARG A CA 1
ATOM 679 C C . ARG A 1 88 ? -7.615 2.579 24.406 1.00 73.44 88 ARG A C 1
ATOM 681 O O . ARG A 1 88 ? -6.763 2.868 25.243 1.00 73.44 88 ARG A O 1
ATOM 688 N N . LEU A 1 89 ? -8.921 2.722 24.643 1.00 73.69 89 LEU A N 1
ATOM 689 C CA . LEU A 1 89 ? -9.435 3.100 25.968 1.00 73.69 89 LEU A CA 1
ATOM 690 C C . LEU A 1 89 ? -8.887 2.128 27.031 1.00 73.69 89 LEU A C 1
ATOM 692 O O . LEU A 1 89 ? -9.028 0.916 26.879 1.00 73.69 89 LEU A O 1
ATOM 696 N N . GLY A 1 90 ? -8.211 2.663 28.052 1.00 74.50 90 GLY A N 1
ATOM 697 C CA . GLY A 1 90 ? -7.499 1.885 29.077 1.00 74.50 90 GLY A CA 1
ATOM 698 C C . GLY A 1 9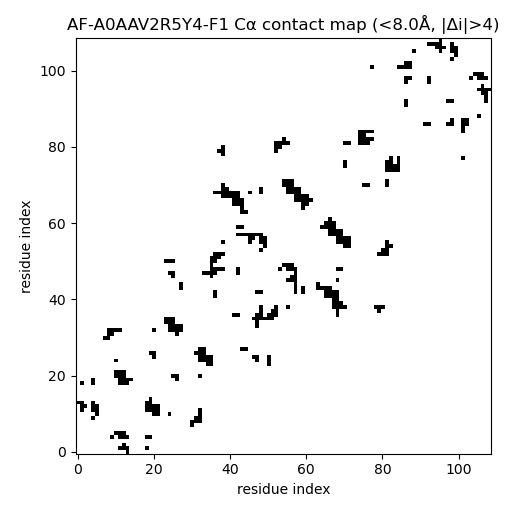0 ? -6.030 1.557 28.766 1.00 74.50 90 GLY A C 1
ATOM 699 O O . GLY A 1 90 ? -5.383 0.877 29.557 1.00 74.50 90 GLY A O 1
ATOM 700 N N . SER A 1 91 ? -5.478 2.022 27.641 1.00 79.44 91 SER A N 1
ATOM 701 C CA . SER A 1 91 ? -4.035 1.915 27.372 1.00 79.44 91 SER A CA 1
ATOM 702 C C . SER A 1 91 ? -3.260 2.926 28.208 1.00 79.44 91 SER A C 1
ATOM 704 O O . SER A 1 91 ? -3.700 4.064 28.358 1.00 79.44 91 SER A O 1
ATOM 706 N N . GLY A 1 92 ? -2.079 2.535 28.694 1.00 80.69 92 GLY A N 1
ATOM 707 C CA . GLY A 1 92 ? -1.140 3.482 29.288 1.00 80.69 92 GLY A CA 1
ATOM 708 C C . GLY A 1 92 ? -0.750 4.546 28.261 1.00 80.69 92 GLY A C 1
ATOM 709 O O . GLY A 1 92 ? -0.349 4.226 27.142 1.00 80.69 92 GLY A O 1
ATOM 710 N N . CYS A 1 93 ? -0.889 5.809 28.634 1.00 84.62 93 CYS A N 1
ATOM 711 C CA . CYS A 1 93 ? -0.602 6.954 27.784 1.00 84.62 93 CYS A CA 1
ATOM 712 C C . CYS A 1 93 ? 0.264 7.954 28.553 1.00 84.62 93 CYS A C 1
ATOM 714 O O . CYS A 1 93 ? 0.249 7.983 29.782 1.00 84.62 93 CYS A O 1
ATOM 716 N N . SER A 1 94 ? 1.050 8.760 27.834 1.00 88.62 94 SER A N 1
ATOM 717 C CA . SER A 1 94 ? 1.838 9.839 28.452 1.00 88.62 94 SER A CA 1
ATOM 718 C C . SER A 1 94 ? 1.290 11.219 28.114 1.00 88.62 94 SER A C 1
ATOM 720 O O . SER A 1 94 ? 1.482 12.161 28.877 1.00 88.62 94 SER A O 1
ATOM 722 N N . ARG A 1 95 ? 0.619 11.369 26.965 1.00 86.62 95 ARG A N 1
ATOM 723 C CA . ARG A 1 95 ? 0.036 12.643 26.530 1.00 86.62 95 ARG A CA 1
ATOM 724 C C . ARG A 1 95 ? -1.319 12.419 25.873 1.00 86.62 95 ARG A C 1
ATOM 726 O O . ARG A 1 95 ? -1.462 11.532 25.037 1.00 86.62 95 ARG A O 1
ATOM 733 N N . SER A 1 96 ? -2.282 13.294 26.160 1.00 86.31 96 SER A N 1
ATOM 734 C CA . SER A 1 96 ? -3.632 13.231 25.576 1.00 86.31 96 SER A CA 1
ATOM 735 C C . SER A 1 96 ? -3.651 13.314 24.048 1.00 86.31 96 SER A C 1
ATOM 737 O O . SER A 1 96 ? -4.540 12.737 23.438 1.00 86.31 96 SER A O 1
ATOM 739 N N . VAL A 1 97 ? -2.652 13.959 23.425 1.00 84.31 97 VAL A N 1
ATOM 740 C CA . VAL A 1 97 ? -2.531 14.050 21.954 1.00 84.31 97 VAL A CA 1
ATOM 741 C C . VAL A 1 97 ? -2.368 12.685 21.278 1.00 84.31 97 VAL A C 1
ATOM 743 O O . VAL A 1 97 ? -2.718 12.508 20.118 1.00 84.31 97 VAL A O 1
ATOM 746 N N . GLU A 1 98 ? -1.823 11.711 22.002 1.00 82.06 98 GLU A N 1
ATOM 747 C CA . GLU A 1 98 ? -1.579 10.366 21.490 1.00 82.06 98 GLU A CA 1
ATOM 748 C C . GLU A 1 98 ? -2.884 9.572 21.430 1.00 82.06 98 GLU A C 1
ATOM 750 O O . GLU A 1 98 ? -3.187 8.921 20.432 1.00 82.06 98 GLU A O 1
ATOM 755 N N . CYS A 1 99 ? -3.698 9.710 22.477 1.00 82.62 99 CYS A N 1
ATOM 756 C CA . CYS A 1 99 ? -5.037 9.146 22.534 1.00 82.62 99 CYS A CA 1
ATOM 757 C C . CYS A 1 99 ? -5.971 9.835 21.540 1.00 82.62 99 CYS A C 1
ATOM 759 O O . CYS A 1 99 ? -6.721 9.147 20.856 1.00 82.62 99 CYS A O 1
ATOM 761 N N . SER A 1 100 ? -5.917 11.168 21.434 1.00 84.31 100 SER A N 1
ATOM 762 C CA . SER A 1 100 ? -6.817 11.929 20.565 1.00 84.31 100 SER A CA 1
ATOM 763 C C . SER A 1 100 ? -6.538 11.733 19.072 1.00 84.31 100 SER A C 1
ATOM 765 O O . SER A 1 100 ? -7.457 11.894 18.271 1.00 84.31 100 SER A O 1
ATOM 767 N N . ALA A 1 101 ? -5.308 11.349 18.705 1.00 77.75 101 ALA A N 1
ATOM 768 C CA . ALA A 1 101 ? -4.948 10.961 17.341 1.00 77.75 101 ALA A CA 1
ATOM 769 C C . ALA A 1 101 ? -5.602 9.632 16.923 1.00 77.75 101 ALA A C 1
ATOM 771 O O . ALA A 1 101 ? -6.136 9.525 15.823 1.00 77.75 101 ALA A O 1
ATOM 772 N N . ASP A 1 102 ? -5.615 8.636 17.815 1.00 75.25 102 ASP A N 1
ATOM 773 C CA . ASP A 1 102 ? -6.206 7.321 17.533 1.00 75.25 102 ASP A CA 1
ATOM 774 C C . ASP A 1 102 ? -7.721 7.270 17.819 1.00 75.25 102 ASP A C 1
ATOM 776 O O . AS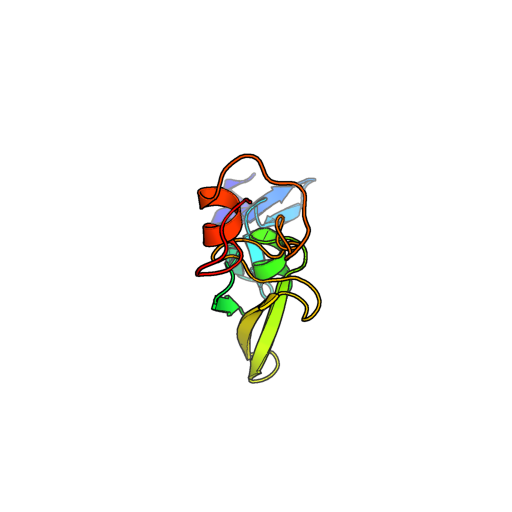P A 1 102 ? -8.464 6.508 17.186 1.00 75.25 102 ASP A O 1
ATOM 780 N N . ILE A 1 103 ? -8.204 8.046 18.791 1.00 76.12 103 ILE A N 1
ATOM 781 C CA . ILE A 1 103 ? -9.594 8.083 19.258 1.00 76.12 103 ILE A CA 1
ATOM 782 C C . ILE A 1 103 ? -10.001 9.552 19.457 1.00 76.12 103 ILE A C 1
ATOM 784 O O . ILE A 1 103 ? -9.660 10.147 20.481 1.00 76.12 103 ILE A O 1
ATOM 788 N N . PRO A 1 104 ? -10.765 10.148 18.524 1.00 78.69 104 PRO A N 1
ATOM 789 C CA . PRO A 1 104 ? -11.209 11.533 18.641 1.00 78.69 104 PRO A CA 1
ATOM 790 C C . PRO A 1 104 ? -11.921 11.787 19.976 1.00 78.69 104 PRO A C 1
ATOM 792 O O . PRO A 1 104 ? -12.880 11.096 20.317 1.00 78.69 104 PRO A O 1
ATOM 795 N N . GLY A 1 105 ? -11.435 12.766 20.742 1.00 81.00 105 GLY A N 1
ATOM 796 C CA . GLY A 1 105 ? -11.976 13.117 22.061 1.00 81.00 105 GLY A CA 1
ATOM 797 C C . GLY A 1 105 ? -11.444 12.290 23.237 1.00 81.00 105 GLY A C 1
ATOM 798 O O . GLY A 1 105 ? -11.791 12.587 24.378 1.00 81.00 105 GLY A O 1
ATOM 799 N N . ALA A 1 106 ? -10.582 11.295 23.007 1.00 85.31 106 ALA A N 1
ATOM 800 C CA . ALA A 1 106 ? -9.908 10.604 24.099 1.00 85.31 106 ALA A CA 1
ATOM 801 C C . ALA A 1 106 ? -8.810 11.483 24.710 1.00 85.31 106 ALA A C 1
ATOM 803 O O . ALA A 1 106 ? -8.000 12.086 24.003 1.00 85.31 106 ALA A O 1
ATOM 804 N N . ILE A 1 107 ? -8.765 11.511 26.039 1.00 87.44 107 ILE A N 1
ATOM 805 C CA . ILE A 1 107 ? -7.737 12.188 26.827 1.00 87.44 107 ILE A CA 1
ATOM 806 C C . ILE A 1 107 ? -6.996 11.167 27.687 1.00 87.44 107 ILE A C 1
ATOM 808 O O . ILE A 1 107 ? -7.546 10.124 28.037 1.00 87.44 107 ILE A O 1
ATOM 812 N N . CYS A 1 108 ? -5.735 11.458 27.992 1.00 87.19 108 CYS A N 1
ATOM 813 C CA . CYS A 1 108 ? -4.961 10.675 28.941 1.00 87.19 108 CYS A CA 1
ATOM 814 C C . CYS A 1 108 ? -5.264 11.185 30.352 1.00 87.19 108 CYS A C 1
ATOM 816 O O . CYS A 1 108 ? -5.098 12.384 30.592 1.00 87.19 108 CYS A O 1
ATOM 818 N N . VAL A 1 109 ? -5.746 10.303 31.232 1.00 87.56 109 VAL A N 1
ATOM 819 C CA . VAL A 1 109 ? -6.157 10.614 32.613 1.00 87.56 109 VAL A CA 1
ATOM 820 C C . VAL A 1 109 ? -5.425 9.746 33.618 1.00 87.56 109 VAL A C 1
ATOM 822 O O . VAL A 1 109 ? -5.109 8.588 33.262 1.00 87.56 109 VAL A O 1
#

Sequence (109 aa):
FNAQCNMRVANSACIQGYCRCGASFTPYRRNNCLPGASIGEPCHRQEQCRLSTPHSYCKFSVPRVRGTCQCHTQLPQDDTKCGPKKYRLGSGCSRSVECSADIPGAICV

Nearest PDB structures (foldseek):
  3tw5-assembly2_B  TM=7.150E-01  e=1.134E+00  Phytophthora sojae
  8e1z-assembly2_B  TM=3.701E-01  e=2.339E-01  Plasmodium falciparum
  1ip0-assembly1_A  TM=4.161E-0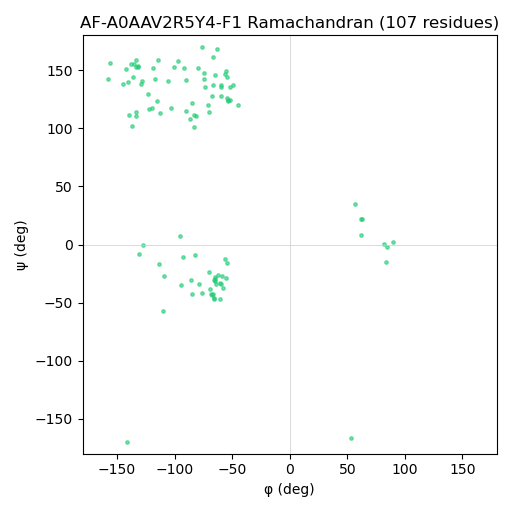1  e=9.303E+00  Homo sapiens

Foldseek 3Di:
DQVVLCVQENQWGQDPNDTDHPLQWDDDPPGYTHGADFAFGKDLFQVSPCSQENQWGFDDPPPNPIGGIDHDPVFDDDRGYGHNLPDDVVDDDDFQVSVCSSPPPGGHD

InterPro domains:
  IPR006149 EB domain [PF01683] (30-82)